Protein AF-T1CK32-F1 (afdb_monomer)

Organism: NCBI:txid410659

Solvent-accessible surface area (backbone atoms only — not comparable to full-atom values): 9326 Å² total; per-residue (Å²): 137,90,76,70,72,45,64,52,70,43,73,46,69,58,93,86,39,84,38,77,77,43,76,42,82,55,44,39,67,66,53,46,51,40,45,74,75,64,46,80,81,74,76,97,69,86,81,88,53,52,43,71,64,62,51,52,47,49,51,51,42,56,72,35,35,49,31,58,49,37,36,68,67,67,46,88,77,70,91,84,54,50,60,54,50,13,49,40,50,46,52,52,50,43,36,62,71,70,62,70,70,54,57,79,47,41,45,68,53,49,70,48,35,46,54,68,81,79,50,84,68,43,89,72,37,62,40,40,65,53,48,49,56,34,55,73,62,56,50,75,71,48,52,57,52,41,52,53,52,38,56,51,36,61,74,78,107

Foldseek 3Di:
DDFDWDKDWDWDQDVNRIDTPDIDTQGGPVSVVCVVVVNDDDDPDDAQAAEPLLPVLLVVCVLLVQLVLLCVLLDDDDPPAQDALSVLVSLQVSCVRRPPDQLCCSVVNVVRHPCCVPPVTDVCNSPSVSSVVSVVSADPVSVVSSVVSSVVSVVVD

Mean predicted aligned error: 9.07 Å

Sequence (157 aa):
GGHTYYYLAESARVGGKPRIVSQRYLGKASDIEAAIDGATVMPDRTRHLAFGDVAAVWEMLGRLRVAEIIDEVVGQRRSDAGASVGTYIALATLNRVVDPCSKLGFSAWWATTSGDRWLHLGSGALDHRRFWEAMDAIGEEQIKEIERRIVSAMVET

pLDDT: mean 88.7, std 9.99, range [47.88, 98.06]

Structure (mmCIF, N/CA/C/O backbone):
data_AF-T1CK32-F1
#
_entry.id   AF-T1CK32-F1
#
loop_
_atom_site.group_PDB
_atom_site.id
_atom_site.type_symbol
_atom_site.label_atom_id
_atom_site.label_alt_id
_atom_site.label_comp_id
_atom_site.label_asym_id
_atom_site.label_entity_id
_atom_site.label_seq_id
_atom_site.pdbx_PDB_ins_code
_atom_site.Cartn_x
_atom_site.Cartn_y
_atom_site.Cartn_z
_atom_site.occupancy
_atom_site.B_iso_or_equiv
_atom_site.auth_seq_id
_atom_site.auth_comp_id
_atom_site.auth_asym_id
_atom_site.auth_atom_id
_atom_site.pdbx_PDB_model_num
ATOM 1 N N . GLY A 1 1 ? 26.997 9.847 -34.447 1.00 47.88 1 GLY A N 1
ATOM 2 C CA . GLY A 1 1 ? 25.927 9.146 -35.176 1.00 47.88 1 GLY A CA 1
ATOM 3 C C . GLY A 1 1 ? 24.659 9.241 -34.364 1.00 47.88 1 GLY A C 1
ATOM 4 O O . GLY A 1 1 ? 24.631 8.702 -33.267 1.00 47.88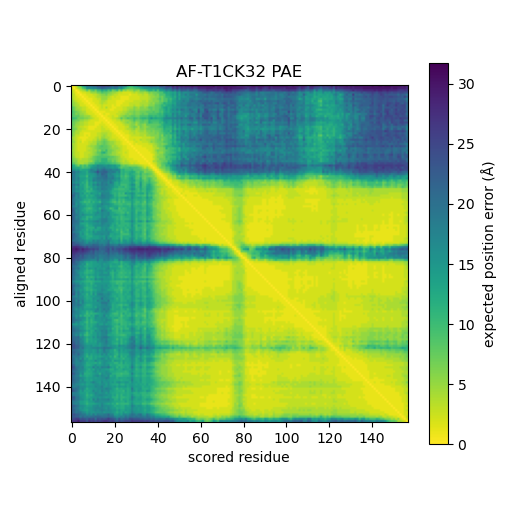 1 GLY A O 1
ATOM 5 N N . GLY A 1 2 ? 23.680 10.014 -34.834 1.00 65.94 2 GLY A N 1
ATOM 6 C CA . GLY A 1 2 ? 22.411 10.224 -34.137 1.00 65.94 2 GLY A CA 1
ATOM 7 C C . GLY A 1 2 ? 21.409 9.160 -34.557 1.00 65.94 2 GLY A C 1
ATOM 8 O O . GLY A 1 2 ? 21.007 9.125 -35.714 1.00 65.94 2 GLY A O 1
ATOM 9 N N . HIS A 1 3 ? 21.037 8.282 -33.634 1.00 77.06 3 HIS A N 1
ATOM 10 C CA . HIS A 1 3 ? 19.913 7.379 -33.842 1.00 77.06 3 HIS A CA 1
ATOM 11 C C . HIS A 1 3 ? 18.658 7.996 -33.229 1.00 77.06 3 HIS A C 1
ATOM 13 O O . HIS A 1 3 ? 18.719 8.567 -32.139 1.00 77.06 3 HIS A O 1
ATOM 19 N N . THR A 1 4 ? 17.531 7.868 -33.926 1.00 85.00 4 THR A N 1
ATOM 20 C CA . THR A 1 4 ? 16.212 8.188 -33.375 1.00 85.00 4 THR A CA 1
ATOM 21 C C . THR A 1 4 ? 15.789 7.066 -32.435 1.00 85.00 4 THR A C 1
ATOM 23 O O . THR A 1 4 ? 15.745 5.900 -32.831 1.00 85.00 4 THR A O 1
ATOM 26 N N . TYR A 1 5 ? 15.499 7.436 -31.193 1.00 87.88 5 TYR A N 1
ATOM 27 C CA . TYR A 1 5 ? 15.127 6.530 -30.116 1.00 87.88 5 TYR A CA 1
ATOM 28 C C . TYR A 1 5 ? 13.669 6.748 -29.735 1.00 87.88 5 TYR A C 1
ATOM 30 O O . TYR A 1 5 ? 13.236 7.887 -29.550 1.00 87.88 5 TYR A O 1
ATOM 38 N N . TYR A 1 6 ? 12.929 5.656 -29.599 1.00 88.75 6 TYR A N 1
ATOM 39 C CA . TYR A 1 6 ? 11.503 5.671 -29.310 1.00 88.75 6 TYR A CA 1
ATOM 40 C C . TYR A 1 6 ? 11.245 5.280 -27.857 1.00 88.75 6 TYR A C 1
ATOM 42 O O . TYR A 1 6 ? 11.924 4.427 -27.281 1.00 88.75 6 TYR A O 1
ATOM 50 N N . TYR A 1 7 ? 10.238 5.912 -27.262 1.00 87.69 7 TYR A N 1
ATOM 51 C CA . TYR A 1 7 ? 9.777 5.643 -25.906 1.00 87.69 7 TYR A CA 1
ATOM 52 C C . TYR A 1 7 ? 8.251 5.552 -25.905 1.00 87.69 7 TYR A C 1
ATOM 54 O O . TYR A 1 7 ? 7.580 6.397 -26.495 1.00 87.69 7 TYR A O 1
ATOM 62 N N . LEU A 1 8 ? 7.706 4.567 -25.194 1.00 87.19 8 LEU A N 1
ATOM 63 C CA . LEU A 1 8 ? 6.312 4.547 -24.772 1.00 87.19 8 LEU A CA 1
ATOM 64 C C . LEU A 1 8 ? 6.208 5.395 -23.507 1.00 87.19 8 LEU A C 1
ATOM 66 O O . LEU A 1 8 ? 6.862 5.089 -22.511 1.00 87.19 8 LEU A O 1
ATOM 70 N N . ALA A 1 9 ? 5.409 6.454 -23.538 1.00 89.12 9 ALA A N 1
ATOM 71 C CA . ALA A 1 9 ? 5.193 7.318 -22.387 1.00 89.12 9 ALA A CA 1
ATOM 72 C C . ALA A 1 9 ? 3.722 7.296 -21.973 1.00 89.12 9 ALA A C 1
ATOM 74 O O . ALA A 1 9 ? 2.834 7.390 -22.817 1.00 89.12 9 ALA A O 1
ATOM 75 N N . GLU A 1 10 ? 3.483 7.224 -20.669 1.00 88.69 10 GLU A N 1
ATOM 76 C CA . GLU A 1 10 ? 2.167 7.411 -20.071 1.00 88.69 10 GLU A CA 1
ATOM 77 C C . GLU A 1 10 ? 2.133 8.760 -19.352 1.00 88.69 10 GLU A C 1
ATOM 79 O O . GLU A 1 10 ? 3.020 9.084 -18.552 1.00 88.69 10 GLU A O 1
ATOM 84 N N . SER A 1 11 ? 1.114 9.566 -19.651 1.00 89.06 11 SER A N 1
ATOM 85 C CA . SER A 1 11 ? 0.926 10.888 -19.057 1.00 89.06 11 SER A CA 1
ATOM 86 C C . SER A 1 11 ? -0.280 10.913 -18.125 1.00 89.06 11 SER A C 1
ATOM 88 O O . SER A 1 11 ? -1.373 10.531 -18.534 1.00 89.06 11 SER A O 1
ATOM 90 N N . ALA A 1 12 ? -0.111 11.465 -16.925 1.00 82.50 12 ALA A N 1
ATOM 91 C CA . ALA A 1 12 ? -1.199 11.732 -15.987 1.00 82.50 12 ALA A CA 1
ATOM 92 C C . ALA A 1 12 ? -1.116 13.166 -15.444 1.00 82.50 12 ALA A C 1
ATOM 94 O O . ALA A 1 12 ? -0.074 13.824 -15.511 1.00 82.50 12 ALA A O 1
ATOM 95 N N . ARG A 1 13 ? -2.222 13.693 -14.905 1.00 85.50 13 ARG A N 1
ATOM 96 C CA . ARG A 1 13 ? -2.212 15.010 -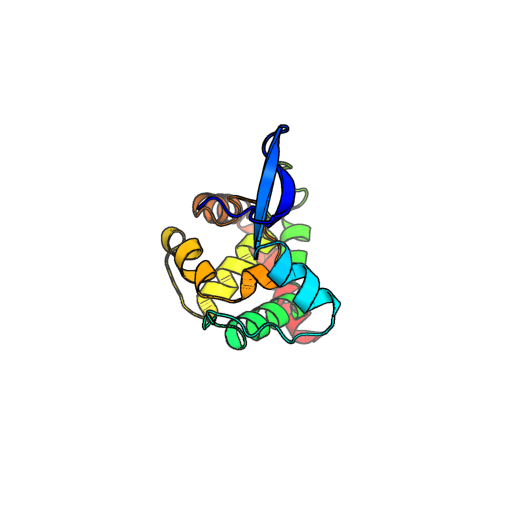14.251 1.00 85.50 13 ARG A CA 1
ATOM 97 C C . ARG A 1 13 ? -1.680 14.884 -12.826 1.00 85.50 13 ARG A C 1
ATOM 99 O O . ARG A 1 13 ? -2.310 14.253 -11.988 1.00 85.50 13 ARG A O 1
ATOM 106 N N . VAL A 1 14 ? -0.570 15.556 -12.535 1.00 75.31 14 VAL A N 1
ATOM 107 C CA . VAL A 1 14 ? 0.010 15.659 -11.188 1.00 75.31 14 VAL A CA 1
ATOM 108 C C . VAL A 1 14 ? -0.101 17.113 -10.744 1.00 75.31 14 VAL A C 1
ATOM 110 O O . VAL A 1 14 ? 0.483 18.003 -11.366 1.00 75.31 14 VAL A O 1
ATOM 113 N N . GLY A 1 15 ? -0.912 17.379 -9.715 1.00 74.25 15 GLY A N 1
ATOM 114 C CA . GLY A 1 15 ? -1.208 18.750 -9.278 1.00 74.25 15 GLY A CA 1
ATOM 115 C C . GLY A 1 15 ? -1.870 19.599 -10.373 1.00 74.25 15 GLY A C 1
ATOM 116 O O . GLY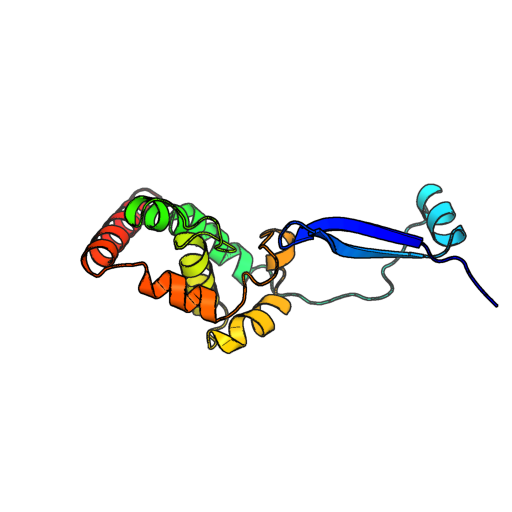 A 1 15 ? -1.501 20.752 -10.578 1.00 74.25 15 GLY A O 1
ATOM 117 N N . GLY A 1 16 ? -2.778 19.001 -11.154 1.00 85.00 16 GLY A N 1
ATOM 118 C CA . GLY A 1 16 ? -3.510 19.672 -12.236 1.00 85.00 16 GLY A CA 1
ATOM 119 C C . GLY A 1 16 ? -2.732 19.869 -13.545 1.00 85.00 16 GLY A C 1
ATOM 120 O O . GLY A 1 16 ? -3.342 20.221 -14.554 1.00 85.00 16 GLY A O 1
ATOM 121 N N . LYS A 1 17 ? -1.422 19.593 -13.571 1.00 80.12 17 LYS A N 1
ATOM 122 C CA . LYS A 1 17 ? -0.568 19.744 -14.762 1.00 80.12 17 LYS A CA 1
ATOM 123 C C . LYS A 1 17 ? -0.255 18.380 -15.393 1.00 80.12 17 LYS A C 1
ATOM 125 O O . LYS A 1 17 ? 0.080 17.459 -14.645 1.00 80.12 17 LYS A O 1
ATOM 130 N N . PRO A 1 18 ? -0.331 18.222 -16.730 1.00 91.00 18 PRO A N 1
ATOM 131 C CA . PRO A 1 18 ? 0.100 16.994 -17.398 1.00 91.00 18 PRO A CA 1
ATOM 132 C C . PRO A 1 18 ? 1.581 16.719 -17.117 1.00 91.00 18 PRO A C 1
ATOM 134 O O . PRO A 1 18 ? 2.425 17.592 -17.325 1.00 91.00 18 PRO A O 1
ATOM 137 N N . ARG A 1 19 ? 1.897 15.517 -16.637 1.00 87.56 19 ARG A N 1
ATOM 138 C CA . ARG A 1 19 ? 3.262 15.024 -16.448 1.00 87.56 19 ARG A CA 1
ATOM 139 C C . ARG A 1 19 ? 3.372 13.595 -16.955 1.00 87.56 19 ARG A C 1
ATOM 141 O O . ARG A 1 19 ? 2.428 12.820 -16.847 1.00 87.56 19 ARG A O 1
ATOM 148 N N . ILE A 1 20 ? 4.540 13.253 -17.482 1.00 85.75 20 ILE A N 1
ATOM 149 C CA . ILE A 1 20 ? 4.897 11.865 -17.762 1.00 85.75 20 ILE A CA 1
ATOM 150 C C . ILE A 1 20 ? 5.072 11.156 -16.417 1.00 85.75 20 ILE A C 1
ATOM 152 O O . ILE A 1 20 ? 5.899 11.576 -15.608 1.00 85.75 20 ILE A O 1
ATOM 156 N N . VAL A 1 21 ? 4.268 10.124 -16.172 1.00 84.25 21 VAL A N 1
ATOM 157 C CA . VAL A 1 21 ? 4.319 9.308 -14.946 1.00 84.25 21 VAL A CA 1
ATOM 158 C C . VAL A 1 21 ? 4.996 7.961 -15.173 1.00 84.25 21 VAL A C 1
ATOM 160 O O . VAL A 1 21 ? 5.463 7.349 -14.219 1.00 84.25 21 VAL A O 1
ATOM 163 N N . SER A 1 22 ? 5.107 7.530 -16.431 1.00 81.19 22 SER A N 1
ATOM 164 C CA . SER A 1 22 ? 5.832 6.326 -16.827 1.00 81.19 22 SER A CA 1
ATOM 165 C C . SER A 1 22 ? 6.467 6.523 -18.201 1.00 81.19 22 SER A C 1
ATOM 167 O O . SER A 1 22 ? 5.873 7.134 -19.090 1.00 81.19 22 SER A O 1
ATOM 169 N N . GLN A 1 23 ? 7.682 6.010 -18.375 1.00 85.06 23 GLN A N 1
ATOM 170 C CA . GLN A 1 23 ? 8.395 5.972 -19.647 1.00 85.06 23 GLN A CA 1
ATOM 171 C C . GLN A 1 23 ? 9.092 4.624 -19.794 1.00 85.06 23 GLN A C 1
ATOM 173 O O . GLN A 1 23 ? 9.843 4.202 -18.917 1.00 85.06 23 GLN A O 1
ATOM 178 N N . ARG A 1 24 ? 8.873 3.963 -20.929 1.00 83.00 24 ARG A N 1
ATOM 179 C CA . ARG A 1 24 ? 9.521 2.707 -21.303 1.00 83.00 24 ARG A CA 1
ATOM 180 C C . ARG A 1 24 ? 10.243 2.898 -22.628 1.00 83.00 24 ARG A C 1
ATOM 182 O O . ARG A 1 24 ? 9.627 3.279 -23.617 1.00 83.00 24 ARG A O 1
ATOM 189 N N . TYR A 1 25 ? 11.545 2.642 -22.641 1.00 83.19 25 TYR A N 1
ATOM 190 C CA . TYR A 1 25 ? 12.341 2.660 -23.865 1.00 83.19 25 TYR A CA 1
ATOM 191 C C . TYR A 1 25 ? 11.903 1.524 -24.797 1.00 83.19 25 TYR A C 1
ATOM 193 O O . TYR A 1 25 ? 11.745 0.392 -24.343 1.00 83.19 25 TYR A O 1
ATOM 201 N N . LEU A 1 26 ? 11.680 1.843 -26.072 1.00 81.69 26 LEU A N 1
ATOM 202 C CA . LEU A 1 26 ? 11.236 0.891 -27.096 1.00 81.69 26 LEU A CA 1
ATOM 203 C C . LEU A 1 26 ? 12.341 0.499 -28.080 1.00 81.69 26 LEU A C 1
ATOM 205 O O . LEU A 1 26 ? 12.120 -0.393 -28.888 1.00 81.69 26 LEU A O 1
ATOM 209 N N . GLY A 1 27 ? 13.507 1.147 -28.033 1.00 83.69 27 GLY A N 1
ATOM 210 C CA . GLY A 1 27 ? 14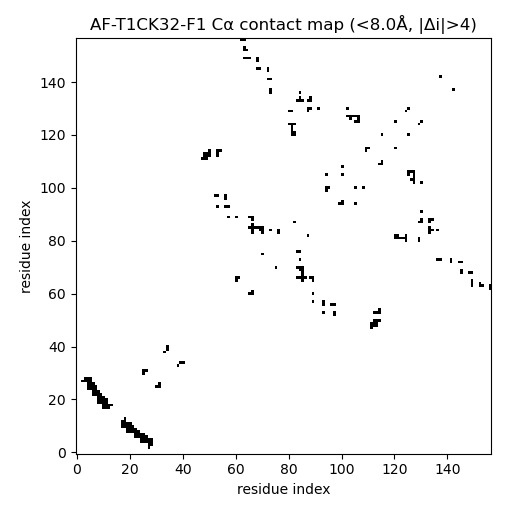.575 0.906 -29.003 1.00 83.69 27 GLY A CA 1
ATOM 211 C C . GLY A 1 27 ? 14.657 1.960 -30.107 1.00 83.69 27 GLY A C 1
ATOM 212 O O . GLY A 1 27 ? 14.091 3.057 -30.023 1.00 83.69 27 GLY A O 1
ATOM 213 N N . LYS A 1 28 ? 15.408 1.624 -31.153 1.00 89.25 28 LYS A N 1
ATOM 214 C CA . LYS A 1 28 ? 15.449 2.329 -32.440 1.00 89.25 28 LYS A CA 1
ATOM 215 C C . LYS A 1 28 ? 14.302 1.844 -33.335 1.00 89.25 28 LYS A C 1
ATOM 217 O O . LYS A 1 28 ? 13.665 0.838 -33.045 1.00 89.25 28 LYS A O 1
ATOM 222 N N . ALA A 1 29 ? 14.077 2.522 -34.462 1.00 86.50 29 ALA A N 1
ATOM 223 C CA . ALA A 1 29 ? 13.053 2.114 -35.434 1.00 86.50 29 ALA A CA 1
ATOM 224 C C . ALA A 1 29 ? 13.204 0.645 -35.880 1.00 86.50 29 ALA A C 1
ATOM 226 O O . ALA A 1 29 ? 12.215 -0.075 -35.939 1.00 86.50 29 ALA A O 1
ATOM 227 N N . SER A 1 30 ? 14.443 0.191 -36.102 1.00 85.06 30 SER A N 1
ATOM 228 C CA . SER A 1 30 ? 14.756 -1.193 -36.481 1.00 85.06 30 SER A CA 1
ATOM 229 C C . SER A 1 30 ? 14.362 -2.221 -35.420 1.00 85.06 30 SER A C 1
ATOM 231 O O . SER A 1 30 ? 13.974 -3.331 -35.761 1.00 85.06 30 SER A O 1
ATOM 233 N N . ASP A 1 31 ? 14.458 -1.862 -34.136 1.00 82.00 31 ASP A N 1
ATOM 234 C CA . ASP A 1 31 ? 14.117 -2.765 -33.032 1.00 82.00 31 ASP A CA 1
ATOM 235 C C . ASP A 1 31 ? 12.592 -2.952 -32.952 1.00 82.00 31 ASP A C 1
ATOM 237 O O . ASP A 1 31 ? 12.106 -4.044 -32.665 1.00 82.00 31 ASP A O 1
ATOM 241 N N . ILE A 1 32 ? 11.836 -1.893 -33.266 1.00 83.31 32 ILE A N 1
ATOM 242 C CA . ILE A 1 32 ? 10.370 -1.924 -33.341 1.00 83.31 32 ILE A CA 1
ATOM 243 C C . ILE A 1 32 ? 9.908 -2.727 -34.560 1.00 83.31 32 ILE A C 1
ATOM 245 O O . ILE A 1 32 ? 9.006 -3.548 -34.428 1.00 83.31 32 ILE A O 1
ATOM 249 N N . GLU A 1 33 ? 10.520 -2.506 -35.726 1.00 84.81 33 GLU A N 1
ATOM 250 C CA . GLU A 1 33 ? 10.225 -3.251 -36.957 1.00 84.81 33 GLU A CA 1
ATOM 251 C C . GLU A 1 33 ? 10.469 -4.752 -36.756 1.00 84.81 33 GLU A C 1
ATOM 253 O O . GLU A 1 33 ? 9.559 -5.553 -36.951 1.00 84.81 33 GLU A O 1
ATOM 258 N N . ALA A 1 34 ? 11.631 -5.125 -36.207 1.00 83.44 34 ALA A N 1
ATOM 259 C CA . ALA A 1 34 ? 11.936 -6.513 -35.872 1.00 83.44 34 ALA A CA 1
ATOM 260 C C . ALA A 1 34 ? 10.914 -7.119 -34.892 1.00 83.44 34 ALA A C 1
ATOM 262 O O . ALA A 1 34 ? 10.486 -8.258 -35.072 1.00 83.44 34 ALA A O 1
ATOM 263 N N . ALA A 1 35 ? 10.497 -6.372 -33.863 1.00 79.56 35 ALA A N 1
ATOM 264 C CA . ALA A 1 35 ? 9.492 -6.841 -32.910 1.00 79.56 35 ALA A CA 1
ATOM 265 C C . ALA A 1 35 ? 8.107 -7.055 -33.558 1.00 79.56 35 ALA A C 1
ATOM 267 O O . ALA A 1 35 ? 7.418 -8.010 -33.198 1.00 79.56 35 ALA A O 1
ATOM 268 N N . ILE A 1 36 ? 7.701 -6.204 -34.512 1.00 83.00 36 ILE A N 1
ATOM 269 C CA . ILE A 1 36 ? 6.458 -6.364 -35.294 1.00 83.00 36 ILE A CA 1
ATOM 270 C C . ILE A 1 36 ? 6.536 -7.604 -36.193 1.00 83.00 36 ILE A C 1
ATOM 272 O O . ILE A 1 36 ? 5.560 -8.348 -36.287 1.00 83.00 36 ILE A O 1
ATOM 276 N N . ASP A 1 37 ? 7.709 -7.874 -36.765 1.00 87.50 37 ASP A N 1
ATOM 277 C CA . ASP A 1 37 ? 7.983 -9.049 -37.601 1.00 87.50 37 ASP A CA 1
ATOM 278 C C . ASP A 1 37 ? 8.121 -10.357 -36.794 1.00 87.50 37 ASP A C 1
ATOM 280 O O . ASP A 1 37 ? 8.463 -11.412 -37.331 1.00 87.50 37 ASP A O 1
ATOM 284 N N . GLY A 1 38 ? 7.833 -10.315 -35.489 1.00 77.69 38 GLY A N 1
ATOM 285 C CA . GLY A 1 38 ? 7.820 -11.482 -34.613 1.00 77.69 38 GLY A CA 1
ATOM 286 C C . GLY A 1 38 ? 9.188 -11.859 -34.050 1.00 77.69 38 GLY A C 1
ATOM 287 O O . GLY A 1 38 ? 9.319 -12.925 -33.439 1.00 77.69 38 GLY A O 1
ATOM 288 N N . ALA A 1 39 ? 10.208 -11.005 -34.199 1.00 75.69 39 ALA A N 1
ATOM 289 C CA . ALA A 1 39 ? 11.473 -11.213 -33.512 1.00 75.69 39 ALA A CA 1
ATOM 290 C C . ALA A 1 39 ? 11.234 -11.188 -32.000 1.00 75.69 39 ALA A C 1
ATOM 292 O O . ALA A 1 39 ? 10.688 -10.239 -31.432 1.00 75.69 39 ALA A O 1
ATOM 293 N N . THR A 1 40 ? 11.654 -12.253 -31.323 1.00 66.94 40 THR A N 1
ATOM 294 C CA . THR A 1 40 ? 11.565 -12.306 -29.869 1.00 66.94 40 THR A CA 1
ATOM 295 C C . THR A 1 40 ? 12.662 -11.422 -29.288 1.00 66.94 40 THR 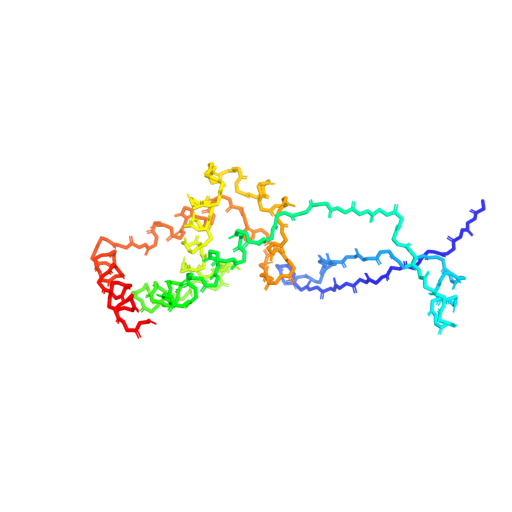A C 1
ATOM 297 O O . THR A 1 40 ? 13.836 -11.790 -29.289 1.00 66.94 40 THR A O 1
ATOM 300 N N . VAL A 1 41 ? 12.286 -10.243 -28.793 1.00 68.88 41 VAL A N 1
ATOM 301 C CA . VAL A 1 41 ? 13.212 -9.370 -28.067 1.00 68.88 41 VAL A CA 1
ATOM 302 C C . VAL A 1 41 ? 13.537 -10.032 -26.730 1.00 68.88 41 VAL A C 1
ATOM 304 O O . VAL A 1 41 ? 12.677 -10.165 -25.858 1.00 68.88 41 VAL A O 1
ATOM 307 N N . MET A 1 42 ? 14.783 -10.473 -26.571 1.00 70.56 42 MET A N 1
ATOM 308 C CA . MET A 1 42 ? 15.291 -10.925 -25.279 1.00 70.56 42 MET A CA 1
ATOM 309 C C . MET A 1 42 ? 15.558 -9.702 -24.391 1.00 70.56 42 MET A C 1
ATOM 311 O O . MET A 1 42 ? 16.101 -8.711 -24.877 1.00 70.56 42 MET A O 1
ATOM 315 N N . PRO A 1 43 ? 15.188 -9.728 -23.100 1.00 71.12 43 PRO A N 1
ATOM 316 C CA . PRO A 1 43 ? 15.458 -8.607 -22.214 1.00 71.12 43 PRO A CA 1
ATOM 317 C C . PRO A 1 43 ? 16.967 -8.451 -21.987 1.00 71.12 43 PRO A C 1
ATOM 319 O O . PRO A 1 43 ? 17.626 -9.384 -21.533 1.00 71.12 43 PRO A O 1
ATOM 322 N N . ASP A 1 44 ? 17.497 -7.245 -22.206 1.00 79.94 44 ASP A N 1
ATOM 323 C CA . ASP A 1 44 ? 18.911 -6.927 -21.938 1.00 79.94 44 ASP A CA 1
ATOM 324 C C . ASP A 1 44 ? 19.272 -7.028 -20.448 1.00 79.94 44 ASP A C 1
ATOM 326 O O . ASP A 1 44 ? 20.440 -7.157 -20.076 1.00 79.94 44 ASP A O 1
ATOM 330 N N . ARG A 1 45 ? 18.269 -6.901 -19.568 1.00 79.38 45 ARG A N 1
ATOM 331 C CA . ARG A 1 45 ? 18.417 -6.963 -18.111 1.00 79.38 45 ARG A CA 1
ATOM 332 C C . ARG A 1 45 ? 17.195 -7.591 -17.468 1.00 79.38 45 ARG A C 1
ATOM 334 O O . ARG A 1 45 ? 16.059 -7.290 -17.828 1.00 79.38 45 ARG A O 1
ATOM 341 N N . THR A 1 46 ? 17.438 -8.381 -16.434 1.00 84.44 46 THR A N 1
ATOM 342 C CA . THR A 1 46 ? 16.407 -8.855 -15.514 1.00 84.44 46 THR A CA 1
ATOM 343 C C . THR A 1 46 ? 16.562 -8.162 -14.163 1.00 84.44 46 THR A C 1
ATOM 345 O O . THR A 1 46 ? 17.621 -7.633 -13.818 1.00 84.44 46 THR A O 1
ATOM 348 N N . ARG A 1 47 ? 15.477 -8.135 -13.390 1.00 85.38 47 ARG A N 1
ATOM 349 C CA . ARG A 1 47 ? 15.485 -7.695 -11.995 1.00 85.38 47 ARG A CA 1
ATOM 350 C C . ARG A 1 47 ? 14.795 -8.755 -11.156 1.00 85.38 47 ARG A C 1
ATOM 352 O O . ARG A 1 47 ? 13.695 -9.183 -11.500 1.00 85.38 47 ARG A O 1
ATOM 359 N N . HIS A 1 48 ? 15.426 -9.132 -10.054 1.00 89.94 48 HIS A N 1
ATOM 360 C CA . HIS A 1 48 ? 14.816 -9.982 -9.040 1.00 89.94 48 HIS A CA 1
ATOM 361 C C . HIS A 1 48 ? 13.991 -9.105 -8.096 1.00 89.94 48 HIS A C 1
ATOM 363 O O . HIS A 1 48 ? 14.496 -8.099 -7.598 1.00 89.94 48 HIS A O 1
ATOM 369 N N . LEU A 1 49 ? 12.722 -9.461 -7.907 1.00 94.56 49 LEU A N 1
ATOM 370 C CA . LEU A 1 49 ? 11.788 -8.763 -7.028 1.00 94.56 49 LEU A CA 1
ATOM 371 C C . LEU A 1 49 ? 11.099 -9.783 -6.126 1.00 94.56 49 LEU A C 1
ATOM 373 O O . LEU A 1 49 ? 10.709 -10.847 -6.610 1.00 94.56 49 LEU A O 1
ATOM 377 N N . ALA A 1 50 ? 10.913 -9.440 -4.852 1.00 94.38 50 ALA A N 1
ATOM 378 C CA . ALA A 1 50 ? 10.073 -10.232 -3.957 1.00 94.38 50 ALA A CA 1
ATOM 379 C C . ALA A 1 50 ? 8.622 -10.245 -4.475 1.00 94.38 50 ALA A C 1
ATOM 381 O O . ALA A 1 50 ? 8.123 -9.232 -4.983 1.00 94.38 50 ALA A O 1
ATOM 382 N N . PHE A 1 51 ? 7.955 -11.397 -4.407 1.00 95.25 51 PHE A N 1
ATOM 383 C CA . PHE A 1 51 ? 6.599 -11.568 -4.943 1.00 95.25 51 PHE A CA 1
ATOM 384 C C . PHE A 1 51 ? 5.747 -12.488 -4.082 1.00 95.25 51 PHE A C 1
ATOM 386 O O . PHE A 1 51 ? 4.688 -12.056 -3.652 1.00 95.25 51 PHE A O 1
ATOM 393 N N . GLY A 1 52 ? 6.171 -13.735 -3.855 1.00 96.31 52 GLY A N 1
ATOM 394 C CA . GLY A 1 52 ? 5.290 -14.758 -3.279 1.00 96.31 52 GLY A CA 1
ATOM 395 C C . GLY A 1 52 ? 4.766 -14.404 -1.886 1.00 96.31 52 GLY A C 1
ATOM 396 O O . GLY A 1 52 ? 3.572 -14.500 -1.634 1.00 96.31 52 GLY A O 1
ATOM 397 N N . ASP A 1 53 ? 5.649 -13.935 -1.014 1.00 96.56 53 ASP A N 1
ATOM 398 C CA . ASP A 1 53 ? 5.342 -13.434 0.327 1.00 96.56 53 ASP A CA 1
ATOM 399 C C . ASP A 1 53 ? 4.458 -12.179 0.306 1.00 96.56 53 ASP A C 1
ATOM 401 O O . ASP A 1 53 ? 3.425 -12.133 0.971 1.00 96.56 53 ASP A O 1
ATOM 405 N N . VAL A 1 54 ? 4.820 -11.181 -0.504 1.00 97.44 54 VAL A N 1
ATOM 406 C CA . VAL A 1 54 ? 4.061 -9.930 -0.648 1.00 97.44 54 VAL A CA 1
ATOM 407 C C . VAL A 1 54 ? 2.650 -10.209 -1.173 1.00 97.44 54 VAL A C 1
ATOM 409 O O . VAL A 1 54 ? 1.673 -9.714 -0.616 1.00 97.44 54 VAL A O 1
ATOM 412 N N . ALA A 1 55 ? 2.526 -11.023 -2.221 1.00 96.75 55 ALA A N 1
ATOM 413 C CA . ALA A 1 55 ? 1.247 -11.373 -2.825 1.00 96.75 55 ALA A CA 1
ATOM 414 C C . ALA A 1 55 ? 0.376 -12.196 -1.867 1.00 96.75 55 ALA A C 1
ATOM 416 O O . ALA A 1 55 ? -0.797 -11.872 -1.702 1.00 96.75 55 ALA A O 1
ATOM 417 N N . ALA A 1 56 ? 0.948 -13.195 -1.185 1.00 97.88 56 ALA A N 1
ATOM 418 C CA . ALA A 1 56 ? 0.209 -14.029 -0.239 1.00 97.88 56 ALA A CA 1
ATOM 419 C C . ALA A 1 56 ? -0.335 -13.215 0.943 1.00 97.88 56 ALA A C 1
ATOM 421 O O . ALA A 1 56 ? -1.501 -13.355 1.311 1.00 97.88 56 ALA A O 1
ATOM 422 N N . VAL A 1 57 ? 0.480 -12.329 1.526 1.00 98.06 57 VAL A N 1
ATOM 423 C CA . VAL A 1 57 ? 0.018 -11.470 2.625 1.00 98.06 57 VAL A CA 1
ATOM 424 C C . VAL A 1 57 ? -1.038 -10.486 2.132 1.00 98.06 57 VAL A C 1
ATOM 426 O O . VAL A 1 57 ? -2.046 -10.297 2.807 1.00 98.06 57 VAL A O 1
ATOM 429 N N . TRP A 1 58 ? -0.855 -9.886 0.954 1.00 97.75 58 TRP A N 1
ATOM 430 C CA . TRP A 1 58 ? -1.847 -8.966 0.399 1.00 97.75 58 TRP A CA 1
ATOM 431 C C . TRP A 1 58 ? -3.192 -9.649 0.125 1.00 97.75 58 TRP A C 1
ATOM 433 O O . TRP A 1 58 ? -4.236 -9.109 0.486 1.00 97.75 58 TRP A O 1
ATOM 443 N N . GLU A 1 59 ? -3.176 -10.854 -0.448 1.00 97.00 59 GLU A N 1
ATOM 444 C CA . GLU A 1 59 ? -4.378 -11.662 -0.663 1.00 97.00 59 GLU A CA 1
ATOM 445 C C . GLU A 1 59 ? -5.081 -11.978 0.662 1.00 97.00 59 GLU A C 1
ATOM 447 O O . GLU A 1 59 ? -6.293 -11.792 0.774 1.00 97.00 59 GLU A O 1
ATOM 452 N N . MET A 1 60 ? -4.331 -12.382 1.693 1.00 97.50 60 MET A N 1
ATOM 453 C CA . MET A 1 60 ? -4.884 -12.631 3.027 1.00 97.50 60 MET A CA 1
ATOM 454 C C . MET A 1 60 ? -5.533 -11.381 3.630 1.00 97.50 60 MET A C 1
ATOM 456 O O . MET A 1 60 ? -6.636 -11.466 4.167 1.00 97.50 60 MET A O 1
ATOM 460 N N . LEU A 1 61 ? -4.900 -10.211 3.509 1.00 97.44 61 LEU A N 1
ATOM 461 C CA . LEU A 1 61 ? -5.487 -8.943 3.959 1.00 97.44 61 LEU A CA 1
ATOM 462 C C . LEU A 1 61 ? -6.774 -8.600 3.194 1.00 97.44 61 LEU A C 1
ATOM 464 O O . LEU A 1 61 ? -7.705 -8.059 3.790 1.00 97.44 61 LEU A O 1
ATOM 468 N N . GLY A 1 62 ? -6.834 -8.937 1.903 1.00 96.38 62 GLY A N 1
ATOM 469 C CA . GLY A 1 62 ? -8.035 -8.813 1.078 1.00 96.38 62 GLY A CA 1
ATOM 470 C C . GLY A 1 62 ? -9.160 -9.744 1.532 1.00 96.38 62 GLY A C 1
ATOM 471 O O . GLY A 1 62 ? -10.282 -9.287 1.724 1.00 96.38 62 GLY A O 1
ATOM 472 N N . ARG A 1 63 ? -8.859 -11.024 1.791 1.00 96.31 63 ARG A N 1
ATOM 473 C CA . ARG A 1 63 ? -9.830 -12.004 2.316 1.00 96.31 63 ARG A CA 1
ATOM 474 C C . ARG A 1 63 ? -10.399 -11.585 3.669 1.00 96.31 63 ARG A C 1
ATOM 476 O O . ARG A 1 63 ? -11.597 -11.686 3.887 1.00 96.31 63 ARG A O 1
ATOM 483 N N . LEU A 1 64 ? -9.549 -11.045 4.541 1.00 97.31 64 LEU A N 1
ATOM 484 C CA . LEU A 1 64 ? -9.949 -10.488 5.836 1.00 97.31 64 LEU A CA 1
ATOM 485 C C . LEU A 1 64 ? -10.562 -9.084 5.738 1.00 97.31 64 LEU A C 1
ATOM 487 O O . LEU A 1 64 ? -10.878 -8.485 6.764 1.00 97.31 64 LEU A O 1
ATOM 491 N N . ARG A 1 65 ? -10.704 -8.544 4.521 1.00 97.00 65 ARG A N 1
ATOM 492 C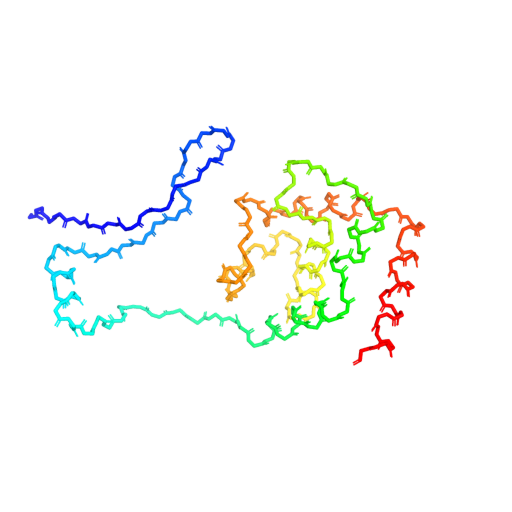 CA . ARG A 1 65 ? -11.301 -7.236 4.229 1.00 97.00 65 ARG A CA 1
ATOM 493 C C . ARG A 1 65 ? -10.680 -6.085 5.028 1.00 97.00 65 ARG A C 1
ATOM 495 O O . ARG A 1 65 ? -11.356 -5.112 5.341 1.00 97.00 65 ARG A O 1
ATOM 502 N N . VAL A 1 66 ? -9.387 -6.163 5.356 1.00 97.44 66 VAL A N 1
ATOM 503 C CA . VAL A 1 66 ? -8.742 -5.235 6.306 1.00 97.44 66 VAL A CA 1
ATOM 504 C C . VAL A 1 66 ? -8.873 -3.780 5.861 1.00 97.44 66 VAL A C 1
ATOM 506 O O . VAL A 1 66 ? -9.314 -2.937 6.638 1.00 97.44 66 VAL A O 1
ATOM 509 N N . ALA A 1 67 ? -8.516 -3.475 4.611 1.00 95.94 67 ALA A N 1
ATOM 510 C CA . ALA A 1 67 ? -8.598 -2.108 4.104 1.00 95.94 67 ALA A CA 1
ATOM 511 C C . ALA A 1 67 ? -10.051 -1.603 4.047 1.00 95.94 67 ALA A C 1
ATOM 513 O O . ALA A 1 67 ? -10.323 -0.482 4.466 1.00 95.94 67 ALA A O 1
ATOM 514 N N . GLU A 1 68 ? -10.977 -2.449 3.591 1.00 95.94 68 GLU A N 1
ATOM 515 C CA . GLU A 1 68 ? -12.399 -2.111 3.468 1.00 95.94 68 GLU A CA 1
ATOM 516 C C . GLU A 1 68 ? -13.030 -1.811 4.828 1.00 95.94 68 GLU A C 1
ATOM 518 O O . GLU A 1 68 ? -13.640 -0.762 4.999 1.00 95.94 68 GLU A O 1
ATOM 523 N N . ILE A 1 69 ? -12.825 -2.688 5.815 1.00 97.44 69 ILE A N 1
ATOM 524 C CA . ILE A 1 69 ? -13.345 -2.523 7.177 1.00 97.44 69 ILE A CA 1
ATOM 525 C C . ILE A 1 69 ? -12.837 -1.218 7.793 1.00 97.44 69 ILE A C 1
ATOM 527 O O . ILE A 1 69 ? -13.607 -0.483 8.410 1.00 97.44 69 ILE A O 1
ATOM 531 N N . ILE A 1 70 ? -11.547 -0.912 7.629 1.00 96.94 70 ILE A N 1
ATOM 532 C CA . ILE A 1 70 ? -10.971 0.329 8.155 1.00 96.94 70 ILE A CA 1
ATOM 533 C C . ILE A 1 70 ? -11.611 1.540 7.480 1.00 96.94 70 ILE A C 1
ATOM 535 O O . ILE A 1 70 ? -12.020 2.470 8.170 1.00 96.94 70 ILE A O 1
ATOM 539 N N . ASP A 1 71 ? -11.736 1.533 6.154 1.00 95.19 71 ASP A N 1
ATOM 540 C CA . ASP A 1 71 ? -12.332 2.650 5.420 1.00 95.19 71 ASP A CA 1
ATOM 541 C C . ASP A 1 71 ? -13.823 2.843 5.766 1.00 95.19 71 ASP A C 1
ATOM 543 O O . ASP A 1 71 ? -14.276 3.979 5.916 1.00 95.19 71 ASP A O 1
ATOM 547 N N . GLU A 1 72 ? -14.577 1.758 5.971 1.00 95.75 72 GLU A N 1
ATOM 548 C CA . GLU A 1 72 ? -15.973 1.791 6.431 1.00 95.75 72 GLU A CA 1
ATOM 549 C C . GLU A 1 72 ? -16.116 2.420 7.828 1.00 95.75 72 GLU A C 1
ATOM 551 O O . GLU A 1 72 ? -17.070 3.159 8.077 1.00 95.75 72 GLU A O 1
ATOM 556 N N . VAL A 1 73 ? -15.188 2.133 8.747 1.00 96.62 73 VAL A N 1
ATOM 557 C CA . VAL A 1 73 ? -15.226 2.638 10.131 1.00 96.62 73 VAL A CA 1
ATOM 558 C C . VAL A 1 73 ? -14.709 4.076 10.236 1.00 96.62 73 VAL A C 1
ATOM 560 O O . VAL A 1 73 ? -15.233 4.871 11.022 1.00 96.62 73 VAL A O 1
ATOM 563 N N . VAL A 1 74 ? -13.675 4.424 9.467 1.00 93.25 74 VAL A N 1
ATOM 564 C CA . VAL A 1 74 ? -13.058 5.759 9.494 1.00 93.25 74 VAL A CA 1
ATOM 565 C C . VAL A 1 74 ? -13.909 6.788 8.742 1.00 93.25 74 VAL A C 1
ATOM 567 O O . VAL A 1 74 ? -13.955 7.953 9.141 1.00 93.25 74 VAL A O 1
ATOM 570 N N . GLY A 1 75 ? -14.645 6.368 7.708 1.00 86.31 75 GLY A N 1
ATOM 571 C CA . GLY A 1 75 ? -15.534 7.234 6.936 1.00 86.31 75 GLY A CA 1
ATOM 572 C C . GLY A 1 75 ? -14.839 7.975 5.786 1.00 86.31 75 GLY A C 1
ATOM 573 O O . GLY A 1 75 ? -13.749 7.617 5.341 1.00 86.31 75 GLY A O 1
ATOM 574 N N . GLN A 1 76 ? -15.515 8.991 5.231 1.00 65.38 76 GLN A N 1
ATOM 575 C CA . GLN A 1 76 ? -15.147 9.590 3.940 1.00 65.38 76 GLN A CA 1
ATOM 576 C C . GLN A 1 76 ? -13.716 10.157 3.878 1.00 65.38 76 GLN A C 1
ATOM 578 O O . GLN A 1 76 ? -13.258 10.925 4.722 1.00 65.38 76 GLN A O 1
ATOM 583 N N . ARG A 1 77 ? -13.047 9.796 2.779 1.00 65.31 77 ARG A N 1
ATOM 584 C CA . ARG A 1 77 ? -11.666 10.115 2.401 1.00 65.31 77 ARG A CA 1
ATOM 585 C C . ARG A 1 77 ? -11.406 11.621 2.262 1.00 65.31 77 ARG A C 1
ATOM 587 O O . ARG A 1 77 ? -12.182 12.332 1.626 1.00 65.31 77 ARG A O 1
ATOM 594 N N . ARG A 1 78 ? -10.229 12.084 2.708 1.00 59.28 78 ARG A N 1
ATOM 595 C CA . ARG A 1 78 ? -9.665 13.358 2.226 1.00 59.28 78 ARG A CA 1
ATOM 596 C C . ARG A 1 78 ? -9.224 13.195 0.768 1.00 59.28 78 ARG A C 1
ATOM 598 O O . ARG A 1 78 ? -8.470 12.276 0.441 1.00 59.28 78 ARG A O 1
ATOM 605 N N . SER A 1 79 ? -9.712 14.057 -0.120 1.00 55.97 79 SER A N 1
ATOM 606 C CA . SER A 1 79 ? -9.522 13.953 -1.578 1.00 55.97 79 SER A CA 1
ATOM 607 C C . SER A 1 79 ? -8.064 14.070 -2.049 1.00 55.97 79 SER A C 1
ATOM 609 O O . SER A 1 79 ? -7.768 13.748 -3.197 1.00 55.97 79 SER A O 1
ATOM 611 N N . ASP A 1 80 ? -7.151 14.496 -1.178 1.00 62.22 80 ASP A N 1
ATOM 612 C CA . ASP A 1 80 ? -5.728 14.724 -1.437 1.00 62.22 80 ASP A CA 1
ATOM 613 C C . ASP A 1 80 ? -4.808 13.553 -1.030 1.00 62.22 80 ASP A C 1
ATOM 615 O O . ASP A 1 80 ? -3.597 13.605 -1.276 1.00 62.22 80 ASP A O 1
ATOM 619 N N . ALA A 1 81 ? -5.348 12.496 -0.416 1.00 65.25 81 ALA A N 1
ATOM 620 C CA . ALA A 1 81 ? -4.569 11.335 0.010 1.00 65.25 81 ALA A CA 1
ATOM 621 C C . ALA A 1 81 ? -4.222 10.414 -1.177 1.00 65.25 81 ALA A C 1
ATOM 623 O O . ALA A 1 81 ? -5.080 10.109 -2.007 1.00 65.25 81 ALA A O 1
ATOM 624 N N . GLY A 1 82 ? -2.974 9.928 -1.246 1.00 78.25 82 GLY A N 1
ATOM 625 C CA . GLY A 1 82 ? -2.487 9.040 -2.318 1.00 78.25 82 GLY A CA 1
ATOM 626 C C . GLY A 1 82 ? -3.125 7.642 -2.326 1.00 78.25 82 GLY A C 1
ATOM 627 O O . GLY A 1 82 ? -3.176 7.000 -3.372 1.00 78.25 82 GLY A O 1
ATOM 628 N N . ALA A 1 83 ? -3.664 7.208 -1.186 1.00 88.81 83 ALA A N 1
ATOM 629 C CA . ALA A 1 83 ? -4.465 6.001 -0.991 1.00 88.81 83 ALA A CA 1
ATOM 630 C C . ALA A 1 83 ? -5.453 6.218 0.177 1.00 88.81 83 ALA A C 1
ATOM 632 O O . ALA A 1 83 ? -5.445 7.284 0.796 1.00 88.81 83 ALA A O 1
ATOM 633 N N . SER A 1 84 ? -6.330 5.249 0.453 1.00 91.12 84 SER A N 1
ATOM 634 C CA . SER A 1 84 ? -7.234 5.308 1.612 1.00 91.12 84 SER A CA 1
ATOM 635 C C . SER A 1 84 ? -6.508 5.003 2.930 1.00 91.12 84 SER A C 1
ATOM 637 O O . SER A 1 84 ? -5.396 4.467 2.915 1.00 91.12 84 SER A O 1
ATOM 639 N N . VAL A 1 85 ? -7.132 5.325 4.070 1.00 93.88 85 VAL A N 1
ATOM 640 C CA . VAL A 1 85 ? -6.575 5.014 5.400 1.00 93.88 85 VAL A CA 1
ATOM 641 C C . VAL A 1 85 ? -6.391 3.504 5.540 1.00 93.88 85 VAL A C 1
ATOM 643 O O . VAL A 1 85 ? -5.300 3.049 5.881 1.00 93.88 85 VAL A O 1
ATOM 646 N N . GLY A 1 86 ? -7.401 2.720 5.159 1.00 95.19 86 GLY A N 1
ATOM 647 C CA . GLY A 1 86 ? -7.340 1.265 5.152 1.00 95.19 86 GLY A CA 1
ATOM 648 C C . GLY A 1 86 ? -6.222 0.712 4.274 1.00 95.19 86 GLY A C 1
ATOM 649 O O . GLY A 1 86 ? -5.512 -0.199 4.695 1.00 95.19 86 GLY A O 1
ATOM 650 N N . THR A 1 87 ? -5.981 1.306 3.101 1.00 94.50 87 THR A N 1
ATOM 651 C CA . THR A 1 87 ? -4.863 0.903 2.230 1.00 94.50 87 THR A CA 1
ATOM 652 C C . THR A 1 87 ? -3.509 1.139 2.907 1.00 94.50 87 THR A C 1
ATOM 654 O O . THR A 1 87 ? -2.635 0.277 2.852 1.00 94.50 87 THR A O 1
ATOM 657 N N . TYR A 1 88 ? -3.319 2.280 3.577 1.00 95.00 88 TYR A N 1
ATOM 658 C CA . TYR A 1 88 ? -2.072 2.574 4.291 1.00 95.00 88 TYR A CA 1
ATOM 659 C C . TYR A 1 88 ? -1.825 1.635 5.466 1.00 95.00 88 TYR A C 1
ATOM 661 O O . TYR A 1 88 ? -0.691 1.192 5.667 1.00 95.00 88 TYR A O 1
ATOM 669 N N . ILE A 1 89 ? -2.873 1.296 6.218 1.00 96.50 89 ILE A N 1
ATOM 670 C CA . ILE A 1 89 ? -2.763 0.312 7.294 1.00 96.50 89 ILE A CA 1
ATOM 671 C C . ILE A 1 89 ? -2.487 -1.081 6.724 1.00 96.50 89 ILE A C 1
ATOM 673 O O . ILE A 1 89 ? -1.597 -1.758 7.228 1.00 96.50 89 ILE A O 1
ATOM 677 N N . ALA A 1 90 ? -3.147 -1.491 5.638 1.00 97.12 90 ALA A N 1
ATOM 678 C CA . ALA A 1 90 ? -2.870 -2.764 4.971 1.00 97.12 90 ALA A CA 1
ATOM 679 C C . ALA A 1 90 ? -1.413 -2.854 4.483 1.00 97.12 90 ALA A C 1
ATOM 681 O O . ALA A 1 90 ? -0.743 -3.852 4.735 1.00 97.12 90 ALA A O 1
ATOM 682 N N . LEU A 1 91 ? -0.883 -1.791 3.868 1.00 96.69 91 LEU A N 1
ATOM 683 C CA . LEU A 1 91 ? 0.526 -1.702 3.468 1.00 96.69 91 LEU A CA 1
ATOM 684 C C . LEU A 1 91 ? 1.470 -1.799 4.670 1.00 96.69 91 LEU A C 1
ATOM 686 O O . LEU A 1 91 ? 2.457 -2.534 4.625 1.00 96.69 91 LEU A O 1
ATOM 690 N N . ALA A 1 92 ? 1.166 -1.087 5.759 1.00 97.19 92 ALA A N 1
ATOM 691 C CA . ALA A 1 92 ? 1.953 -1.156 6.983 1.00 97.19 92 ALA A CA 1
ATOM 692 C C . ALA A 1 92 ? 1.948 -2.573 7.576 1.00 97.19 92 ALA A C 1
ATOM 694 O O . ALA A 1 92 ? 3.012 -3.080 7.922 1.00 97.19 92 ALA A O 1
ATOM 695 N N . THR A 1 93 ? 0.787 -3.224 7.653 1.00 97.94 93 THR A N 1
ATOM 696 C CA . THR A 1 93 ? 0.644 -4.606 8.130 1.00 97.94 93 THR A CA 1
ATOM 697 C C . THR A 1 93 ? 1.419 -5.573 7.246 1.00 97.94 93 THR A C 1
ATOM 699 O O . THR A 1 93 ? 2.191 -6.377 7.759 1.00 97.94 93 THR A O 1
ATOM 702 N N . LEU A 1 94 ? 1.305 -5.442 5.925 1.00 97.94 94 LEU A N 1
ATOM 703 C CA . LEU A 1 94 ? 2.059 -6.244 4.968 1.00 97.94 94 LEU A CA 1
ATOM 704 C C . LEU A 1 94 ? 3.574 -6.122 5.192 1.00 97.94 94 LEU A C 1
ATOM 706 O O . LEU A 1 94 ? 4.251 -7.140 5.312 1.00 97.94 94 LEU A O 1
ATOM 710 N N . ASN A 1 95 ? 4.107 -4.906 5.346 1.00 97.44 95 ASN A N 1
ATOM 711 C CA . ASN A 1 95 ? 5.521 -4.726 5.684 1.00 97.44 95 ASN A CA 1
ATOM 712 C C . ASN A 1 95 ? 5.898 -5.405 7.009 1.00 97.44 95 ASN A C 1
ATOM 714 O O . ASN A 1 95 ? 6.967 -5.997 7.108 1.00 97.44 95 ASN A O 1
ATOM 718 N N . ARG A 1 96 ? 5.022 -5.356 8.018 1.00 97.75 96 ARG A N 1
ATOM 719 C CA . ARG A 1 96 ? 5.269 -5.985 9.325 1.00 97.75 96 ARG A CA 1
ATOM 720 C C . ARG A 1 96 ? 5.260 -7.507 9.297 1.00 97.75 96 ARG A C 1
ATOM 722 O O . ARG A 1 96 ? 5.857 -8.102 10.185 1.00 97.75 96 ARG A O 1
ATOM 729 N N . VAL A 1 97 ? 4.601 -8.121 8.322 1.00 97.94 97 VAL A N 1
ATOM 730 C CA . VAL A 1 97 ? 4.602 -9.579 8.160 1.00 97.94 97 VAL A CA 1
ATOM 731 C C . VAL A 1 97 ? 5.779 -10.034 7.299 1.00 97.94 97 VAL A C 1
ATOM 733 O O . VAL A 1 97 ? 6.400 -11.043 7.614 1.00 97.94 97 VAL A O 1
ATOM 736 N N . VAL A 1 98 ? 6.086 -9.301 6.226 1.00 97.56 98 VAL A N 1
ATOM 737 C CA . VAL A 1 98 ? 7.049 -9.740 5.206 1.00 97.56 98 VAL A CA 1
ATOM 738 C C . VAL A 1 98 ? 8.494 -9.369 5.553 1.00 97.56 98 VAL A C 1
ATOM 740 O O . VAL A 1 98 ? 9.358 -10.238 5.569 1.00 97.56 98 VAL A O 1
ATOM 743 N N . ASP A 1 99 ? 8.771 -8.091 5.818 1.00 96.75 99 ASP A N 1
ATOM 744 C CA . ASP A 1 99 ? 10.130 -7.587 6.072 1.00 96.75 99 ASP A CA 1
ATOM 745 C C . ASP A 1 99 ? 10.060 -6.267 6.866 1.00 96.75 99 ASP A C 1
ATOM 747 O O . ASP A 1 99 ? 10.020 -5.168 6.292 1.00 96.75 99 ASP A O 1
ATOM 751 N N . PRO A 1 100 ? 9.943 -6.352 8.204 1.00 97.25 100 PRO A N 1
ATOM 752 C CA . PRO A 1 100 ? 9.642 -5.200 9.041 1.00 97.25 100 PRO A CA 1
ATOM 753 C C . PRO A 1 100 ? 10.694 -4.096 8.933 1.00 97.25 100 PRO A C 1
ATOM 755 O O . PRO A 1 100 ? 11.844 -4.264 9.334 1.00 97.25 100 PRO A O 1
ATOM 758 N N . CYS A 1 101 ? 10.271 -2.903 8.515 1.00 96.94 101 CYS A N 1
ATOM 759 C CA . CYS A 1 101 ? 11.135 -1.729 8.500 1.00 96.94 101 CYS A CA 1
ATOM 760 C C . CYS A 1 101 ? 10.460 -0.488 9.112 1.00 96.94 101 CYS A C 1
ATOM 762 O O . CYS A 1 101 ? 9.299 -0.487 9.559 1.00 96.94 101 CYS A O 1
ATOM 764 N N . SER A 1 102 ? 11.223 0.605 9.190 1.00 96.00 102 SER A N 1
ATOM 765 C CA . SER A 1 102 ? 10.685 1.911 9.573 1.00 96.00 102 SER A CA 1
ATOM 766 C C . SER A 1 102 ? 9.788 2.469 8.461 1.00 96.00 102 SER A C 1
ATOM 768 O O . SER A 1 102 ? 9.930 2.107 7.295 1.00 96.00 102 SER A O 1
ATOM 770 N N . LYS A 1 103 ? 8.883 3.398 8.798 1.00 93.44 103 LYS A N 1
ATOM 771 C CA . LYS A 1 103 ? 8.016 4.059 7.800 1.00 93.44 103 LYS A CA 1
ATOM 772 C C . LYS A 1 103 ? 8.844 4.843 6.782 1.00 93.44 103 LYS A C 1
ATOM 774 O O . LYS A 1 103 ? 8.508 4.874 5.607 1.00 93.44 103 LYS A O 1
ATOM 779 N N . LEU A 1 104 ? 9.963 5.416 7.233 1.00 94.31 104 LEU A N 1
ATOM 780 C CA . LEU A 1 104 ? 10.938 6.085 6.373 1.00 94.31 104 LEU A CA 1
ATOM 781 C C . LEU A 1 104 ? 11.598 5.114 5.379 1.00 94.31 104 LEU A C 1
ATOM 783 O O . LEU A 1 104 ? 11.834 5.482 4.235 1.00 94.31 104 LEU A O 1
ATOM 787 N N . GLY A 1 105 ? 11.859 3.872 5.799 1.00 95.50 105 GLY A N 1
ATOM 788 C CA . GLY A 1 105 ? 12.429 2.825 4.949 1.00 95.50 105 GLY A CA 1
ATOM 789 C C . GLY A 1 105 ? 11.434 2.160 3.994 1.00 95.50 105 GLY A C 1
ATOM 790 O O . GLY A 1 105 ? 11.870 1.477 3.070 1.00 95.50 105 GLY A O 1
ATOM 791 N N . PHE A 1 106 ? 10.123 2.373 4.170 1.00 96.00 106 PHE A N 1
ATOM 792 C CA . PHE A 1 106 ? 9.086 1.644 3.431 1.00 96.00 106 PHE A CA 1
ATOM 793 C C . PHE A 1 106 ? 9.233 1.790 1.916 1.00 96.00 106 PHE A C 1
ATOM 795 O O . PHE A 1 106 ? 9.182 0.798 1.206 1.00 96.00 106 PHE A O 1
ATOM 802 N N . SER A 1 107 ? 9.441 3.009 1.410 1.00 94.44 107 SER A N 1
ATOM 803 C CA . SER A 1 107 ? 9.557 3.251 -0.037 1.00 94.44 107 SER A CA 1
ATOM 804 C C . SER A 1 107 ? 10.759 2.520 -0.653 1.00 94.44 107 SER A C 1
ATOM 806 O O . SER A 1 107 ? 10.650 1.917 -1.721 1.00 94.44 107 SER A O 1
ATOM 808 N N . ALA A 1 108 ? 11.895 2.505 0.054 1.00 95.00 108 ALA A N 1
ATOM 809 C CA . ALA A 1 108 ? 13.090 1.793 -0.391 1.00 95.00 108 ALA A CA 1
ATOM 810 C C . ALA A 1 108 ? 12.876 0.274 -0.397 1.00 95.00 108 ALA A C 1
ATOM 812 O O . ALA A 1 108 ? 13.284 -0.393 -1.346 1.00 95.00 108 ALA A O 1
ATOM 813 N N . TRP A 1 109 ? 12.202 -0.255 0.628 1.00 96.06 109 TRP A N 1
ATOM 814 C CA . TRP A 1 109 ? 11.810 -1.659 0.688 1.00 96.06 109 TRP A CA 1
ATOM 815 C C . TRP A 1 109 ? 10.809 -2.021 -0.416 1.00 96.06 109 TRP A C 1
ATOM 817 O O . TRP A 1 109 ? 11.048 -2.941 -1.187 1.00 96.06 109 TRP A O 1
ATOM 827 N N . TRP A 1 110 ? 9.727 -1.259 -0.564 1.00 95.44 110 TRP A N 1
ATOM 828 C CA . TRP A 1 110 ? 8.683 -1.511 -1.555 1.00 95.44 110 TRP A CA 1
ATOM 829 C C . TRP A 1 110 ? 9.246 -1.596 -2.975 1.00 95.44 110 TRP A C 1
ATOM 831 O O . TRP A 1 110 ? 8.859 -2.476 -3.742 1.00 95.44 110 TRP A O 1
ATOM 841 N N . ALA A 1 111 ? 10.239 -0.759 -3.292 1.00 93.38 111 ALA A N 1
ATOM 842 C CA . ALA A 1 111 ? 10.923 -0.778 -4.576 1.00 93.38 111 ALA A CA 1
ATOM 843 C C . ALA A 1 111 ? 11.644 -2.104 -4.877 1.00 93.38 111 ALA A C 1
ATOM 845 O O . ALA A 1 111 ? 11.924 -2.356 -6.049 1.00 93.38 111 ALA A O 1
ATOM 846 N N . THR A 1 112 ? 11.988 -2.932 -3.881 1.00 95.06 112 THR A N 1
ATOM 847 C CA . THR A 1 112 ? 12.582 -4.276 -4.062 1.00 95.06 112 THR A CA 1
ATOM 848 C C . THR A 1 112 ? 11.530 -5.373 -4.258 1.00 95.06 112 THR A C 1
ATOM 850 O O . THR A 1 112 ? 11.869 -6.509 -4.598 1.00 95.06 112 THR A O 1
ATOM 853 N N . THR A 1 113 ? 10.252 -5.029 -4.113 1.00 95.75 113 THR A N 1
ATOM 854 C CA . THR A 1 113 ? 9.119 -5.925 -4.324 1.00 95.75 113 THR A CA 1
ATOM 855 C C . THR A 1 113 ? 8.507 -5.737 -5.710 1.00 95.75 113 THR A C 1
ATOM 857 O O . THR A 1 113 ? 8.781 -4.787 -6.442 1.00 95.75 113 THR A O 1
ATOM 860 N N . SER A 1 114 ? 7.647 -6.670 -6.084 1.00 93.44 114 SER A N 1
ATOM 861 C CA . SER A 1 114 ? 6.824 -6.602 -7.291 1.00 93.44 114 SER A CA 1
ATOM 862 C C . SER A 1 114 ? 5.482 -5.897 -7.072 1.00 93.44 114 SER A C 1
ATOM 864 O O . SER A 1 114 ? 4.685 -5.854 -8.009 1.00 93.44 114 SER A O 1
ATOM 866 N N . GLY A 1 115 ? 5.245 -5.331 -5.881 1.00 91.94 115 GLY A N 1
ATOM 867 C CA . GLY A 1 115 ? 3.980 -4.710 -5.485 1.00 91.94 115 GLY A CA 1
ATOM 868 C C . GLY A 1 115 ? 3.467 -3.662 -6.472 1.00 91.94 115 GLY A C 1
ATOM 869 O O . GLY A 1 115 ? 2.310 -3.717 -6.877 1.00 91.94 115 GLY A O 1
ATOM 870 N N . ASP A 1 116 ? 4.347 -2.788 -6.972 1.00 89.00 116 ASP A N 1
ATOM 871 C CA . ASP A 1 116 ? 4.006 -1.744 -7.959 1.00 89.00 116 ASP A CA 1
ATOM 872 C C . ASP A 1 116 ? 3.396 -2.279 -9.268 1.00 89.00 116 ASP A C 1
ATOM 874 O O . ASP A 1 116 ? 2.760 -1.531 -10.015 1.00 89.00 116 ASP A O 1
ATOM 878 N N . ARG A 1 117 ? 3.589 -3.567 -9.589 1.00 87.69 117 ARG A N 1
ATOM 879 C CA . ARG A 1 117 ? 3.047 -4.164 -10.821 1.00 87.69 117 ARG A CA 1
ATOM 880 C C . ARG A 1 117 ? 1.543 -4.400 -10.757 1.00 87.69 117 ARG A C 1
ATOM 882 O O . ARG A 1 117 ? 0.922 -4.473 -11.811 1.00 87.69 117 ARG A O 1
ATOM 889 N N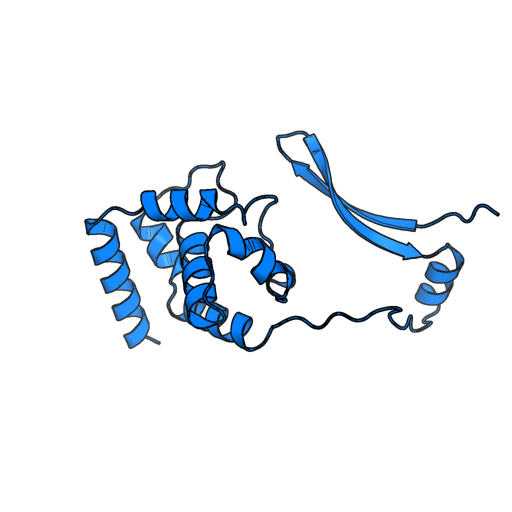 . TRP A 1 118 ? 0.990 -4.561 -9.559 1.00 87.44 118 TRP A N 1
ATOM 890 C CA . TRP A 1 118 ? -0.420 -4.902 -9.345 1.00 87.44 118 TRP A CA 1
ATOM 891 C C . TRP A 1 118 ? -1.126 -3.946 -8.381 1.00 87.44 118 TRP A C 1
ATOM 893 O O . TRP A 1 118 ? -2.349 -3.845 -8.414 1.00 87.44 118 TRP A O 1
ATOM 903 N N . LEU A 1 119 ? -0.378 -3.189 -7.577 1.00 86.75 119 LEU A N 1
ATOM 904 C CA . LEU A 1 119 ? -0.896 -2.111 -6.750 1.00 86.75 119 LEU A CA 1
ATOM 905 C C . LEU A 1 119 ? -0.453 -0.762 -7.324 1.00 86.75 119 LEU A C 1
ATOM 907 O O . LEU A 1 119 ? 0.641 -0.268 -7.057 1.00 86.75 119 LEU A O 1
ATOM 911 N N . HIS A 1 120 ? -1.316 -0.157 -8.135 1.00 82.69 120 HIS A N 1
ATOM 912 C CA . HIS A 1 120 ? -1.046 1.127 -8.783 1.00 82.69 120 HIS A CA 1
ATOM 913 C C . HIS A 1 120 ? -1.271 2.297 -7.817 1.00 82.69 120 HIS A C 1
ATOM 915 O O . HIS A 1 120 ? -2.320 2.943 -7.819 1.00 82.69 120 HIS A O 1
ATOM 921 N N . LEU A 1 121 ? -0.280 2.562 -6.966 1.00 84.69 121 LEU A N 1
ATOM 922 C CA . LEU A 1 121 ? -0.311 3.686 -6.034 1.00 84.69 121 LEU A CA 1
ATOM 923 C C . LEU A 1 121 ? 0.059 5.005 -6.728 1.00 84.69 121 LEU A C 1
ATOM 925 O O . LEU A 1 121 ? 0.921 5.059 -7.605 1.00 84.69 121 LEU A O 1
ATOM 929 N N . GLY A 1 122 ? -0.587 6.096 -6.310 1.00 74.12 122 GLY A N 1
ATOM 930 C CA . GLY A 1 122 ? -0.285 7.432 -6.823 1.00 74.12 122 GLY A CA 1
ATOM 931 C C . GLY A 1 122 ? 1.143 7.889 -6.499 1.00 74.12 122 GLY A C 1
ATOM 932 O O . GLY A 1 122 ? 1.771 7.438 -5.540 1.00 74.12 122 GLY A O 1
ATOM 933 N N . SER A 1 123 ? 1.655 8.847 -7.276 1.00 71.12 123 SER A N 1
ATOM 934 C CA . SER A 1 123 ? 2.969 9.449 -7.014 1.00 71.12 123 SER A CA 1
ATOM 935 C C . SER A 1 123 ? 3.035 10.034 -5.597 1.00 71.12 123 SER A C 1
ATOM 937 O O . SER A 1 123 ? 2.148 10.780 -5.183 1.00 71.12 123 SER A O 1
ATOM 939 N N . GLY A 1 124 ? 4.080 9.680 -4.845 1.00 81.31 124 GLY A N 1
ATOM 940 C CA . GLY A 1 124 ? 4.260 10.122 -3.459 1.00 81.31 124 GLY A CA 1
ATOM 941 C C . GLY A 1 124 ? 3.358 9.418 -2.440 1.00 81.31 124 GLY A C 1
ATOM 942 O O . GLY A 1 124 ? 3.419 9.757 -1.261 1.00 81.31 124 GLY A O 1
ATOM 943 N N . ALA A 1 125 ? 2.557 8.424 -2.847 1.00 86.69 125 ALA A N 1
ATOM 944 C CA . ALA A 1 125 ? 1.742 7.656 -1.910 1.00 86.69 125 ALA A CA 1
ATOM 945 C C . ALA A 1 125 ? 2.604 6.969 -0.843 1.00 86.69 125 ALA A C 1
ATOM 947 O O . ALA A 1 125 ? 2.189 6.915 0.304 1.00 86.69 125 ALA A O 1
ATOM 948 N N . LEU A 1 126 ? 3.813 6.524 -1.193 1.00 91.25 126 LEU A N 1
ATOM 949 C CA . LEU A 1 126 ? 4.743 5.832 -0.293 1.00 91.25 126 LEU A CA 1
ATOM 950 C C . LEU A 1 126 ? 5.581 6.763 0.598 1.00 91.25 126 LEU A C 1
ATOM 952 O O . LEU A 1 126 ? 6.520 6.302 1.249 1.00 91.25 126 LEU A O 1
ATOM 956 N N . ASP A 1 127 ? 5.285 8.066 0.626 1.00 90.25 127 ASP A N 1
ATOM 957 C CA . ASP A 1 127 ? 5.912 8.972 1.587 1.00 90.25 127 ASP A CA 1
ATOM 958 C C . ASP A 1 127 ? 5.525 8.552 3.015 1.00 90.25 127 ASP A C 1
ATOM 960 O O . ASP A 1 127 ? 4.346 8.432 3.349 1.00 90.25 127 ASP A O 1
ATOM 964 N N . HIS A 1 128 ? 6.528 8.358 3.874 1.00 91.00 128 HIS A N 1
ATOM 965 C CA . HIS A 1 128 ? 6.364 7.994 5.280 1.00 91.00 128 HIS A CA 1
ATOM 966 C C . HIS A 1 128 ? 5.344 8.854 6.039 1.00 91.00 128 HIS A C 1
ATOM 968 O O . HIS A 1 128 ? 4.680 8.341 6.936 1.00 91.00 128 HIS A O 1
ATOM 974 N N . ARG A 1 129 ? 5.189 10.139 5.685 1.00 91.94 129 ARG A N 1
ATOM 975 C CA . ARG A 1 129 ? 4.200 11.036 6.308 1.00 91.94 129 ARG A CA 1
ATOM 976 C C . ARG A 1 129 ? 2.772 10.553 6.092 1.00 91.94 129 ARG A C 1
ATOM 978 O O . ARG A 1 129 ? 1.967 10.649 7.007 1.00 91.94 129 ARG A O 1
ATOM 985 N N . ARG A 1 130 ? 2.477 9.961 4.932 1.00 91.50 130 ARG A N 1
ATOM 986 C CA . ARG A 1 130 ? 1.142 9.437 4.616 1.00 91.50 130 ARG A CA 1
ATOM 987 C C . ARG A 1 130 ? 0.747 8.267 5.509 1.00 91.50 130 ARG A C 1
ATOM 989 O O . ARG A 1 130 ? -0.411 8.159 5.893 1.00 91.50 130 ARG A O 1
ATOM 996 N N . PHE A 1 131 ? 1.713 7.433 5.894 1.00 93.62 131 PHE A N 1
ATOM 997 C CA . PHE A 1 131 ? 1.475 6.364 6.864 1.00 93.62 131 PHE A CA 1
ATOM 998 C C . PHE A 1 131 ? 1.106 6.925 8.238 1.00 93.62 131 PHE A C 1
ATOM 1000 O O . PHE A 1 131 ? 0.191 6.409 8.868 1.00 93.62 131 PHE A O 1
ATOM 1007 N N . TRP A 1 132 ? 1.792 7.979 8.689 1.00 92.50 132 TRP A N 1
ATOM 1008 C CA . TRP A 1 132 ? 1.478 8.634 9.962 1.00 92.50 132 TRP A CA 1
ATOM 1009 C C . TRP A 1 132 ? 0.120 9.335 9.925 1.00 92.50 132 TRP A C 1
ATOM 1011 O O . TRP A 1 132 ? -0.696 9.095 10.803 1.00 92.50 132 TRP A O 1
ATOM 1021 N N . GLU A 1 133 ? -0.172 10.091 8.864 1.00 92.19 133 GLU A N 1
ATOM 1022 C CA . GLU A 1 133 ? -1.481 10.729 8.662 1.00 92.19 133 GLU A CA 1
ATOM 1023 C C . GLU A 1 133 ? -2.633 9.713 8.691 1.00 92.19 133 GLU A C 1
ATOM 1025 O O . GLU A 1 133 ? -3.690 9.997 9.249 1.00 92.19 133 GLU A O 1
ATOM 1030 N N . ALA A 1 134 ? -2.435 8.528 8.104 1.00 92.44 134 ALA A N 1
ATOM 1031 C CA . ALA A 1 134 ? -3.421 7.454 8.141 1.00 92.44 134 ALA A CA 1
ATOM 1032 C C . ALA A 1 134 ? -3.584 6.855 9.545 1.00 92.44 134 ALA A C 1
ATOM 1034 O O . ALA A 1 134 ? -4.704 6.566 9.945 1.00 92.44 134 ALA A O 1
ATOM 1035 N N . MET A 1 135 ? -2.494 6.683 10.299 1.00 92.88 135 MET A N 1
ATOM 1036 C CA . MET A 1 135 ? -2.551 6.179 11.677 1.00 92.88 135 MET A CA 1
ATOM 1037 C C . MET A 1 135 ? -3.244 7.174 12.616 1.00 92.88 135 MET A C 1
ATOM 1039 O O . MET A 1 135 ? -4.106 6.770 13.389 1.00 92.88 135 MET A O 1
ATOM 1043 N N . ASP A 1 136 ? -2.940 8.467 12.492 1.00 93.19 136 ASP A N 1
ATOM 1044 C CA . ASP A 1 136 ? -3.539 9.538 13.302 1.00 93.19 136 ASP A CA 1
ATOM 1045 C C . ASP A 1 136 ? -5.029 9.766 12.987 1.00 93.19 136 ASP A C 1
ATOM 1047 O O . ASP A 1 136 ? -5.749 10.390 13.766 1.00 93.19 136 ASP A O 1
ATOM 1051 N N . ALA A 1 137 ? -5.510 9.273 11.841 1.00 93.00 137 ALA A N 1
ATOM 1052 C CA . ALA A 1 137 ? -6.913 9.372 11.450 1.00 93.00 137 ALA A CA 1
ATOM 1053 C C . ALA A 1 137 ? -7.826 8.364 12.171 1.00 93.00 137 ALA A C 1
ATOM 1055 O O . ALA A 1 137 ? -9.046 8.481 12.055 1.00 93.00 137 ALA A O 1
ATOM 1056 N N . ILE A 1 138 ? -7.266 7.380 12.882 1.00 94.81 138 ILE A N 1
ATOM 1057 C CA . ILE A 1 138 ? -8.029 6.311 13.531 1.00 94.81 138 ILE A CA 1
ATOM 1058 C C . ILE A 1 138 ? -8.110 6.592 15.033 1.00 94.81 138 ILE A C 1
ATOM 1060 O O . ILE A 1 138 ? -7.119 6.496 15.753 1.00 94.81 138 ILE A O 1
ATOM 1064 N N . GLY A 1 139 ? -9.307 6.923 15.516 1.00 95.31 139 GLY A N 1
ATOM 1065 C CA . GLY A 1 139 ? -9.563 7.116 16.942 1.00 95.31 139 GLY A CA 1
ATOM 1066 C C . GLY A 1 139 ? -9.617 5.803 17.731 1.00 95.31 139 GLY A C 1
ATOM 1067 O O . GLY A 1 139 ? -9.839 4.728 17.177 1.00 95.31 139 GLY A O 1
ATOM 1068 N N . GLU A 1 140 ? -9.486 5.882 19.056 1.00 96.06 140 GLU A N 1
ATOM 1069 C CA . GLU A 1 140 ? -9.443 4.699 19.933 1.00 96.06 140 GLU A CA 1
ATOM 1070 C C . GLU A 1 140 ? -10.690 3.804 19.830 1.00 96.06 140 GLU A C 1
ATOM 1072 O O . GLU A 1 140 ? -10.577 2.583 19.739 1.00 96.06 140 GLU A O 1
ATOM 1077 N N . GLU A 1 141 ? -11.890 4.389 19.796 1.00 97.31 141 GLU A N 1
ATOM 1078 C CA . GLU A 1 141 ? -13.129 3.611 19.637 1.00 97.31 141 GLU A CA 1
ATOM 1079 C C . GLU A 1 141 ? -13.234 2.971 18.246 1.00 97.31 141 GLU A C 1
ATOM 1081 O O . GLU A 1 141 ? -13.749 1.862 18.103 1.00 97.31 141 GLU A O 1
ATOM 1086 N N . GLN A 1 142 ? -12.677 3.624 17.223 1.00 97.06 142 GLN A N 1
ATOM 1087 C CA . GLN A 1 142 ? -12.610 3.066 15.874 1.00 97.06 142 GLN A CA 1
ATOM 1088 C C . GLN A 1 142 ? -11.649 1.878 15.816 1.00 97.06 142 GLN A C 1
ATOM 1090 O O . GLN A 1 142 ? -11.969 0.894 15.158 1.00 97.06 142 GLN A O 1
ATOM 1095 N N . ILE A 1 143 ? -10.526 1.911 16.545 1.00 97.50 143 ILE A N 1
ATOM 1096 C CA . ILE A 1 143 ? -9.608 0.764 16.653 1.00 97.50 143 ILE A CA 1
ATOM 1097 C C . ILE A 1 143 ? -10.349 -0.467 17.188 1.00 97.50 143 ILE A C 1
ATOM 1099 O O . ILE A 1 143 ? -10.268 -1.536 16.584 1.00 97.50 143 ILE A O 1
ATOM 1103 N N . LYS A 1 144 ? -11.124 -0.311 18.269 1.00 98.06 144 LYS A N 1
ATOM 1104 C CA . LYS A 1 144 ? -11.911 -1.409 18.864 1.00 98.06 144 LYS A CA 1
ATOM 1105 C C . LYS A 1 144 ? -12.962 -1.957 17.894 1.00 98.06 144 LYS A C 1
ATOM 1107 O O . LYS A 1 144 ? -13.200 -3.162 17.840 1.00 98.06 144 LYS A O 1
ATOM 1112 N N . GLU A 1 145 ? -13.610 -1.076 17.135 1.00 98.06 145 GLU A N 1
ATOM 1113 C CA . GLU A 1 145 ? -14.584 -1.456 16.108 1.00 98.06 145 GLU A CA 1
ATOM 1114 C C . GLU A 1 145 ? -13.934 -2.236 14.958 1.00 98.06 145 GLU A C 1
ATOM 1116 O O . GLU A 1 145 ? -14.435 -3.293 14.568 1.00 98.06 145 GLU A O 1
ATOM 1121 N N . ILE A 1 146 ? -12.807 -1.735 14.447 1.00 97.88 146 ILE A N 1
ATOM 1122 C CA . ILE A 1 146 ? -12.021 -2.358 13.377 1.00 97.88 146 ILE A CA 1
ATOM 1123 C C . ILE A 1 146 ? -11.574 -3.757 13.799 1.00 97.88 146 ILE A C 1
ATOM 1125 O O . ILE A 1 146 ? -11.790 -4.712 13.055 1.00 97.88 146 ILE A O 1
ATOM 1129 N N . GLU A 1 147 ? -11.001 -3.891 14.999 1.00 97.38 147 GLU A N 1
ATOM 1130 C CA . GLU A 1 147 ? -10.562 -5.177 15.545 1.00 97.38 147 GLU A CA 1
AT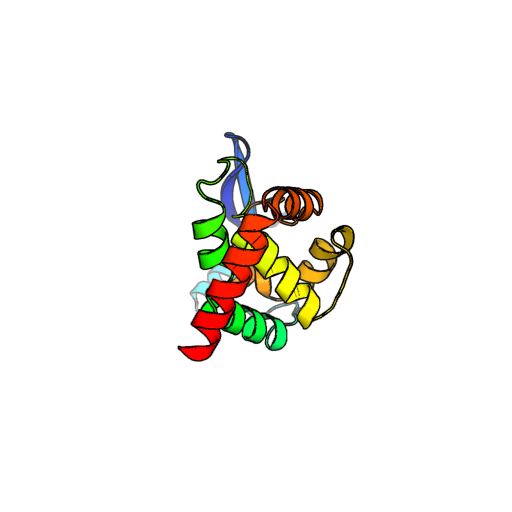OM 1131 C C . GLU A 1 147 ? -11.711 -6.188 15.560 1.00 97.38 147 GLU A C 1
ATOM 1133 O O . GLU A 1 147 ? -11.584 -7.284 15.013 1.00 97.38 147 GLU A O 1
ATOM 1138 N N . ARG A 1 148 ? -12.870 -5.802 16.107 1.00 97.81 148 ARG A N 1
ATOM 1139 C CA . ARG A 1 148 ? -14.033 -6.691 16.201 1.00 97.81 148 ARG A CA 1
ATOM 1140 C C . ARG A 1 148 ? -14.516 -7.168 14.832 1.00 97.81 148 ARG A C 1
ATOM 1142 O O . ARG A 1 148 ? -14.846 -8.341 14.677 1.00 97.81 148 ARG A O 1
ATOM 1149 N N . ARG A 1 149 ? -14.566 -6.272 13.843 1.00 97.88 149 ARG A N 1
ATOM 1150 C CA . ARG A 1 149 ? -15.009 -6.609 12.482 1.00 97.88 149 ARG A CA 1
ATOM 1151 C C . ARG A 1 149 ? -14.019 -7.515 11.761 1.00 97.88 149 ARG A C 1
ATOM 1153 O O . ARG A 1 149 ? -14.453 -8.465 11.117 1.00 97.88 149 ARG A O 1
ATOM 1160 N N . ILE A 1 150 ? -12.715 -7.267 11.902 1.00 96.69 150 ILE A N 1
ATOM 1161 C CA . ILE A 1 150 ? -11.685 -8.144 11.326 1.00 96.69 150 ILE A CA 1
ATOM 1162 C C . ILE A 1 150 ? -11.781 -9.540 11.950 1.00 96.69 150 ILE A C 1
ATOM 1164 O O . ILE A 1 150 ? -11.773 -10.528 11.222 1.00 96.69 150 ILE A O 1
ATOM 1168 N N . VAL A 1 151 ? -11.940 -9.638 13.274 1.00 96.56 151 VAL A N 1
ATOM 1169 C CA . VAL A 1 151 ? -12.109 -10.931 13.959 1.00 96.56 151 VAL A CA 1
ATOM 1170 C C . VAL A 1 151 ? -13.365 -11.665 13.477 1.00 96.56 151 VAL A C 1
ATOM 1172 O O . VAL A 1 151 ? -13.306 -12.873 13.269 1.00 96.56 151 VAL A O 1
ATOM 1175 N N . SER A 1 152 ? -14.478 -10.963 13.236 1.00 95.50 152 SER A N 1
ATOM 1176 C CA . SER A 1 152 ? -15.675 -11.575 12.631 1.00 95.50 152 SER A CA 1
ATOM 1177 C C . SER A 1 152 ? -15.375 -12.132 11.237 1.00 95.50 152 SER A C 1
ATOM 1179 O O . SER A 1 152 ? -15.661 -13.295 10.965 1.00 95.50 152 SER A O 1
ATOM 1181 N N . ALA A 1 153 ? -14.709 -11.344 10.385 1.00 93.69 153 ALA A N 1
ATOM 1182 C CA . ALA A 1 153 ? -14.339 -11.764 9.034 1.00 93.69 153 ALA A CA 1
ATOM 1183 C C . ALA A 1 153 ? -13.420 -13.000 9.031 1.00 93.69 153 ALA A C 1
ATOM 1185 O O . ALA A 1 153 ? -13.541 -13.853 8.154 1.00 93.69 153 ALA A O 1
ATOM 1186 N N . MET A 1 154 ? -12.540 -13.142 10.030 1.00 92.31 154 MET A N 1
ATOM 1187 C CA . MET A 1 154 ? -11.689 -14.329 10.184 1.00 92.31 154 MET A CA 1
ATOM 1188 C C . MET A 1 154 ? -12.481 -15.619 10.430 1.00 92.31 154 MET A C 1
ATOM 1190 O O . MET A 1 154 ? -12.016 -16.682 10.036 1.00 92.31 154 MET A O 1
ATOM 1194 N N . VAL A 1 155 ? -13.634 -15.546 11.102 1.00 92.69 155 VAL A N 1
ATOM 1195 C CA . VAL A 1 155 ? -14.472 -16.720 11.416 1.00 92.69 155 VAL A CA 1
ATOM 1196 C C . VAL A 1 155 ? -15.361 -17.114 10.232 1.00 92.69 155 VAL A C 1
ATOM 1198 O O . VAL A 1 155 ? -15.747 -18.273 10.104 1.00 92.69 155 VAL A O 1
ATOM 1201 N N . GLU A 1 156 ? -15.686 -16.158 9.365 1.00 81.81 156 GLU A N 1
ATOM 1202 C CA . GLU A 1 156 ? -16.546 -16.350 8.191 1.00 81.81 156 GLU A CA 1
ATOM 1203 C C . GLU A 1 156 ? -15.785 -16.839 6.938 1.00 81.81 156 GLU A C 1
ATOM 1205 O O . GLU A 1 1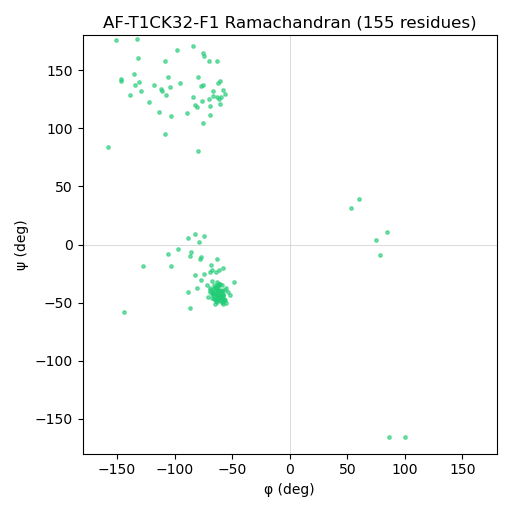56 ? -16.420 -17.206 5.948 1.00 81.81 156 GLU A O 1
ATOM 1210 N N . THR A 1 157 ? -14.446 -16.836 6.976 1.00 61.28 157 THR A N 1
ATOM 1211 C CA . THR A 1 157 ? -13.532 -17.166 5.860 1.00 61.28 157 THR A CA 1
ATOM 1212 C C . THR A 1 157 ? -13.048 -18.614 5.894 1.00 61.28 157 THR A C 1
ATOM 1214 O O . THR A 1 157 ? -12.836 -19.178 4.792 1.00 61.28 157 THR A O 1
#

Radius of gyration: 20.18 Å; Cα contacts (8 Å, |Δi|>4): 160; chains: 1; bounding box: 42×37×58 Å

Secondary structure (DSSP, 8-state):
----EEEEEEEEEETTEEEEEEEEEEEEHHHHHHHHTT-----S-----B-HHHHHHHHHHHHTTHHHHHHHHH-SPPTT-SS-HHHHHHHHHHHHHHS---TTTHHHHHTTBSGGGT--PPTTTT-HHHHHHHHHT--HHHHHHHHHHHHHHHHH-